Protein AF-A0A497RUR1-F1 (afdb_monomer_lite)

pLDDT: mean 76.96, std 13.97, range [32.69, 93.69]

Radius of gyration: 27.8 Å; chains: 1; bounding box: 76×31×60 Å

Sequence (171 aa):
MEGIRIKSPERYLSISLMFLIILIFLFILALIFFIFQGDKDIISTLNQFYLILFVILVVLLVALISVSMIFTILFTKGSIEKGAEKYIMELNAEDIRAMNDAERKHLLQRLKANKERIEYLIKLAESKYHKRKLDEESFREIVRDQQKKVMEIEAKISEIEKEIKKLKKGK

Structure (mmCIF, N/CA/C/O backbone):
data_AF-A0A497RUR1-F1
#
_entry.id   AF-A0A497RUR1-F1
#
loop_
_atom_site.group_PDB
_atom_site.id
_atom_site.type_symbol
_atom_site.label_atom_id
_atom_site.label_alt_id
_atom_site.label_comp_id
_atom_site.label_asym_id
_atom_site.label_entity_id
_atom_site.label_seq_id
_atom_site.pdbx_PDB_ins_code
_atom_site.Cartn_x
_atom_site.Cartn_y
_atom_site.Cartn_z
_atom_site.occupancy
_atom_site.B_iso_or_equiv
_atom_site.auth_seq_id
_atom_site.auth_comp_id
_atom_site.auth_asym_id
_atom_site.auth_atom_id
_atom_site.pdbx_PDB_model_num
ATOM 1 N N . MET A 1 1 ? 3.394 -21.796 17.828 1.00 35.50 1 MET A N 1
ATOM 2 C CA . MET A 1 1 ? 4.007 -20.488 17.516 1.00 35.50 1 MET A CA 1
ATOM 3 C C . MET A 1 1 ? 5.327 -20.746 16.804 1.00 35.50 1 MET A C 1
ATOM 5 O O . MET A 1 1 ? 6.361 -20.844 17.449 1.00 35.50 1 MET A O 1
ATOM 9 N N . GLU A 1 2 ? 5.290 -20.949 15.488 1.00 32.69 2 GLU A N 1
ATOM 10 C CA . GLU A 1 2 ? 6.511 -21.045 14.683 1.00 32.69 2 GLU A CA 1
ATOM 11 C C . GLU A 1 2 ? 6.916 -19.632 14.272 1.00 32.69 2 GLU A C 1
ATOM 13 O O . GLU A 1 2 ? 6.267 -18.984 13.454 1.00 32.69 2 GLU A O 1
ATOM 18 N N . GLY A 1 3 ? 7.962 -19.121 14.922 1.00 34.97 3 GLY A N 1
ATOM 19 C CA . GLY A 1 3 ? 8.553 -17.837 14.586 1.00 34.97 3 GLY A CA 1
ATOM 20 C C . GLY A 1 3 ? 9.066 -17.866 13.152 1.00 34.97 3 GLY A C 1
ATOM 21 O O . GLY A 1 3 ? 9.946 -18.658 12.810 1.00 34.97 3 GLY A O 1
ATOM 22 N N . ILE A 1 4 ? 8.521 -16.986 12.316 1.00 40.56 4 ILE A N 1
ATOM 23 C CA . ILE A 1 4 ? 9.006 -16.738 10.962 1.00 40.56 4 ILE A CA 1
ATOM 24 C C . ILE A 1 4 ? 10.465 -16.279 11.091 1.00 40.56 4 ILE A C 1
ATOM 26 O O . ILE A 1 4 ? 10.739 -15.132 11.443 1.00 40.56 4 ILE A O 1
ATOM 30 N N . ARG A 1 5 ? 11.424 -17.179 10.834 1.00 40.12 5 ARG A N 1
ATOM 31 C CA . ARG A 1 5 ? 12.838 -16.819 10.657 1.00 40.12 5 ARG A CA 1
ATOM 32 C C . ARG A 1 5 ? 12.956 -15.995 9.377 1.00 40.12 5 ARG A C 1
ATOM 34 O O . ARG A 1 5 ? 13.240 -16.522 8.304 1.00 40.12 5 ARG A O 1
ATOM 41 N N . ILE A 1 6 ? 12.744 -14.689 9.496 1.00 46.03 6 ILE A N 1
ATOM 42 C CA . ILE A 1 6 ?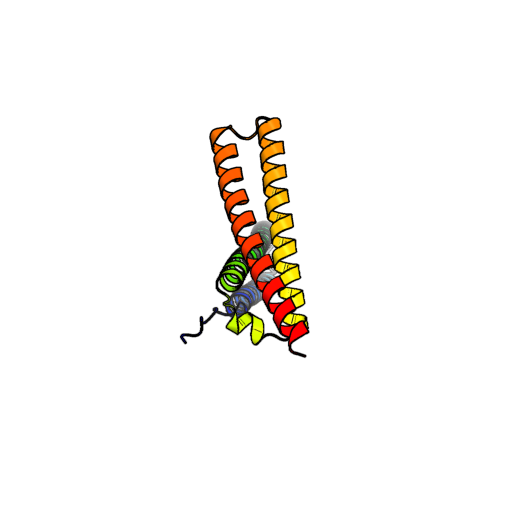 13.121 -13.723 8.471 1.00 46.03 6 ILE A CA 1
ATOM 43 C C . ILE A 1 6 ? 14.646 -13.803 8.370 1.00 46.03 6 ILE A C 1
ATOM 45 O O . ILE A 1 6 ? 15.365 -13.450 9.303 1.00 46.03 6 ILE A O 1
ATOM 49 N N . LYS A 1 7 ? 15.146 -14.356 7.262 1.00 46.47 7 LYS A N 1
ATOM 50 C CA . LYS A 1 7 ? 16.581 -14.422 6.967 1.00 46.47 7 LYS A CA 1
ATOM 51 C C . LYS A 1 7 ? 17.092 -12.977 6.960 1.00 46.47 7 LYS A C 1
ATOM 53 O O . LYS A 1 7 ? 16.686 -12.199 6.098 1.00 46.47 7 LYS A O 1
ATOM 58 N N . SER A 1 8 ? 17.888 -12.610 7.965 1.00 45.41 8 SER A N 1
ATOM 59 C CA . SER A 1 8 ? 18.286 -11.221 8.196 1.00 45.41 8 SER A CA 1
ATOM 60 C C . SER A 1 8 ? 19.001 -10.640 6.963 1.00 45.41 8 SER A C 1
ATOM 62 O O . SER A 1 8 ? 19.785 -11.346 6.314 1.00 45.41 8 SER A O 1
ATOM 64 N N . PRO A 1 9 ? 18.759 -9.359 6.625 1.00 49.09 9 PRO A N 1
ATOM 65 C CA . PRO A 1 9 ? 19.417 -8.675 5.505 1.00 49.09 9 PRO A CA 1
ATOM 66 C C . PRO A 1 9 ? 20.949 -8.617 5.645 1.00 49.09 9 PRO A C 1
ATOM 68 O O . PRO A 1 9 ? 21.655 -8.383 4.666 1.00 49.09 9 PRO A O 1
ATOM 71 N N . GLU A 1 10 ? 21.476 -8.912 6.835 1.00 48.81 10 GLU A N 1
ATOM 72 C CA . GLU A 1 10 ? 22.907 -8.973 7.134 1.00 48.81 10 GLU A CA 1
ATOM 73 C C . GLU A 1 10 ? 23.664 -9.987 6.268 1.00 48.81 10 GLU A C 1
ATOM 75 O O . GLU A 1 10 ? 24.796 -9.716 5.872 1.00 48.81 10 GLU A O 1
ATOM 80 N N . ARG A 1 11 ? 23.040 -11.115 5.886 1.00 50.47 11 ARG A N 1
ATOM 81 C CA . ARG A 1 11 ? 23.699 -12.105 5.010 1.00 50.47 11 ARG A CA 1
ATOM 82 C C . ARG A 1 11 ? 23.950 -11.584 3.595 1.00 50.47 11 ARG A C 1
ATOM 84 O O . ARG A 1 11 ? 24.888 -12.026 2.942 1.00 50.47 11 ARG A O 1
ATOM 91 N N . TYR A 1 12 ? 23.117 -10.672 3.100 1.00 54.88 12 TYR A N 1
ATOM 92 C CA . TYR A 1 12 ? 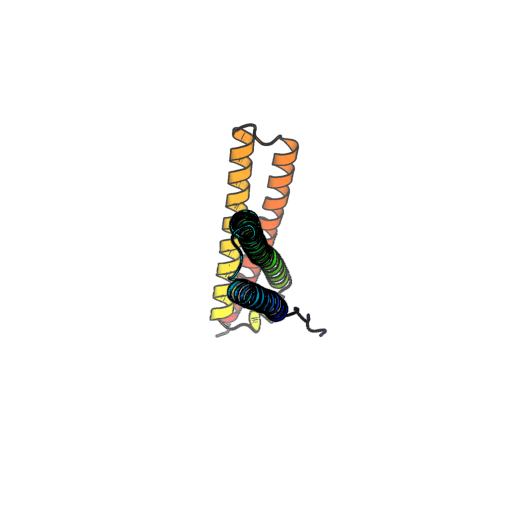23.302 -10.092 1.768 1.00 54.88 12 TYR A CA 1
ATOM 93 C C . TYR A 1 12 ? 24.344 -8.974 1.795 1.00 54.88 12 TYR A C 1
ATOM 95 O O . TYR A 1 12 ? 25.164 -8.879 0.881 1.00 54.88 12 TYR A O 1
ATOM 103 N N . LEU A 1 13 ? 24.376 -8.198 2.885 1.00 55.78 13 LEU A N 1
ATOM 104 C CA . LEU A 1 13 ? 25.435 -7.221 3.128 1.00 55.78 13 LEU A CA 1
ATOM 105 C C . LEU A 1 13 ? 26.807 -7.904 3.226 1.00 55.78 13 LEU A C 1
ATOM 107 O O . LEU A 1 13 ? 27.760 -7.438 2.606 1.00 55.78 13 LEU A O 1
ATOM 111 N N . SER A 1 14 ? 26.901 -9.038 3.933 1.00 59.31 14 SER A N 1
ATOM 112 C CA . SER A 1 14 ? 28.163 -9.770 4.087 1.00 59.31 14 SER A CA 1
ATOM 113 C C . SER A 1 14 ? 28.674 -10.337 2.762 1.00 59.31 14 SER A C 1
ATOM 115 O O . SER A 1 14 ? 29.860 -10.231 2.476 1.00 59.31 14 SER A O 1
ATOM 117 N N . ILE A 1 15 ? 27.792 -10.887 1.919 1.00 64.19 15 ILE A N 1
ATOM 118 C CA . ILE A 1 15 ? 28.179 -11.414 0.600 1.00 64.19 15 ILE A CA 1
ATOM 119 C C . ILE A 1 15 ? 28.670 -10.278 -0.306 1.00 64.19 15 ILE A C 1
ATOM 121 O O . ILE A 1 15 ? 29.731 -10.398 -0.914 1.00 64.19 15 ILE A O 1
ATOM 125 N N . SER A 1 16 ? 27.953 -9.151 -0.357 1.00 63.72 16 SER A N 1
ATOM 126 C CA . SER A 1 16 ? 28.372 -8.001 -1.166 1.00 63.72 16 SER A CA 1
ATOM 127 C C . SER A 1 16 ? 29.698 -7.399 -0.690 1.00 63.72 16 SER A C 1
ATOM 129 O O . SER A 1 16 ? 30.507 -6.982 -1.518 1.00 63.72 16 SER A O 1
ATOM 131 N N . LEU A 1 17 ? 29.941 -7.369 0.624 1.00 69.88 17 LEU A N 1
ATOM 132 C CA . LEU A 1 17 ? 31.206 -6.910 1.197 1.00 69.88 17 LEU A CA 1
ATOM 133 C C . LEU A 1 17 ? 32.357 -7.865 0.844 1.00 69.88 17 LEU A C 1
ATOM 135 O O . LEU A 1 17 ? 33.441 -7.411 0.488 1.00 69.88 17 LEU A O 1
ATOM 139 N N . MET A 1 18 ? 32.115 -9.181 0.871 1.00 70.12 18 MET A N 1
ATOM 140 C CA . MET A 1 18 ? 33.107 -10.180 0.456 1.00 70.12 18 MET A CA 1
ATOM 141 C C . MET A 1 18 ? 33.494 -10.025 -1.018 1.00 70.12 18 MET A C 1
ATOM 143 O O . MET A 1 18 ? 34.679 -10.066 -1.336 1.00 70.12 18 MET A O 1
ATOM 147 N N . PHE A 1 19 ? 32.529 -9.778 -1.909 1.00 72.31 19 PHE A N 1
ATOM 148 C CA . PHE A 1 19 ? 32.822 -9.501 -3.319 1.00 72.31 19 PHE A CA 1
ATOM 149 C C . PHE A 1 19 ? 33.652 -8.227 -3.508 1.00 72.31 19 PHE A C 1
ATOM 151 O O . PHE A 1 19 ? 34.591 -8.235 -4.301 1.00 72.31 19 PHE A O 1
ATOM 158 N N . LEU A 1 20 ? 33.360 -7.159 -2.756 1.00 73.50 20 LEU A N 1
ATOM 159 C CA . LEU A 1 20 ? 34.134 -5.916 -2.805 1.00 73.50 20 LEU A CA 1
ATOM 160 C C . LEU A 1 20 ? 35.589 -6.132 -2.357 1.00 73.50 20 LEU A C 1
ATOM 162 O O . LEU A 1 20 ? 36.511 -5.646 -3.007 1.00 73.50 20 LEU A O 1
ATOM 166 N N . ILE A 1 21 ? 35.800 -6.901 -1.285 1.00 74.88 21 ILE A N 1
ATOM 167 C CA . ILE A 1 21 ? 37.138 -7.237 -0.774 1.00 74.88 21 ILE A CA 1
ATOM 168 C C . ILE A 1 21 ? 37.925 -8.059 -1.803 1.00 74.88 21 ILE A C 1
ATOM 170 O O . ILE A 1 21 ? 39.088 -7.755 -2.064 1.00 74.88 21 ILE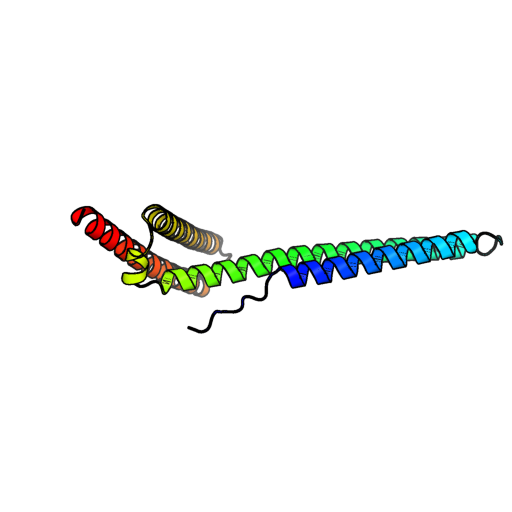 A O 1
ATOM 174 N N . ILE A 1 22 ? 37.292 -9.056 -2.431 1.00 77.69 22 ILE A N 1
ATOM 175 C CA . ILE A 1 22 ? 37.914 -9.858 -3.497 1.00 77.69 22 ILE A CA 1
ATOM 176 C C . ILE A 1 22 ? 38.292 -8.968 -4.689 1.00 77.69 22 ILE A C 1
ATOM 178 O O . ILE A 1 22 ? 39.374 -9.126 -5.253 1.00 77.69 22 ILE A O 1
ATOM 182 N N . LEU A 1 23 ? 37.445 -7.997 -5.044 1.00 72.69 23 LEU A N 1
ATOM 183 C CA . LEU A 1 23 ? 37.721 -7.067 -6.138 1.00 72.69 23 LEU A CA 1
ATOM 184 C C . LEU A 1 23 ? 38.940 -6.183 -5.861 1.00 72.69 23 LEU A C 1
ATOM 186 O O . LEU A 1 23 ? 39.811 -6.040 -6.716 1.00 72.69 23 LEU A O 1
ATOM 190 N N . ILE A 1 24 ? 39.007 -5.615 -4.654 1.00 77.38 24 ILE A N 1
ATOM 191 C CA . ILE A 1 24 ? 40.134 -4.788 -4.207 1.00 77.38 24 ILE A CA 1
ATOM 192 C C . ILE A 1 24 ? 41.419 -5.620 -4.203 1.00 77.38 24 ILE A C 1
ATOM 194 O O . ILE A 1 24 ? 42.457 -5.156 -4.667 1.00 77.38 24 ILE A O 1
ATOM 198 N N . PHE A 1 25 ? 41.348 -6.870 -3.747 1.00 77.88 25 PHE A N 1
ATOM 199 C CA . PHE A 1 25 ? 42.487 -7.782 -3.738 1.00 77.88 25 PHE A CA 1
ATOM 200 C C . PHE A 1 25 ? 43.006 -8.097 -5.152 1.00 77.88 25 PHE A C 1
ATOM 202 O O . PHE A 1 25 ? 44.209 -8.012 -5.400 1.00 77.88 25 PHE A O 1
ATOM 209 N N . LEU A 1 26 ? 42.112 -8.390 -6.103 1.00 78.56 26 LEU A N 1
ATOM 210 C CA . LEU A 1 26 ? 42.480 -8.613 -7.507 1.00 78.56 26 LEU A CA 1
ATOM 211 C C . LEU A 1 26 ? 43.063 -7.353 -8.162 1.00 78.56 26 LEU A C 1
ATOM 213 O O . LEU A 1 26 ? 44.010 -7.448 -8.941 1.00 78.56 26 LEU A O 1
ATOM 217 N N . PHE A 1 27 ? 42.543 -6.174 -7.816 1.00 76.25 27 PHE A N 1
ATOM 218 C CA . PHE A 1 27 ? 43.070 -4.894 -8.286 1.00 76.25 27 PHE A CA 1
ATOM 219 C C . PHE A 1 27 ? 44.492 -4.630 -7.771 1.00 76.25 27 PHE A C 1
ATOM 221 O O . PHE A 1 27 ? 45.363 -4.235 -8.544 1.00 76.25 27 PHE A O 1
ATOM 228 N N . ILE A 1 28 ? 44.752 -4.913 -6.491 1.00 77.31 28 ILE A N 1
ATOM 229 C CA . ILE A 1 28 ? 46.089 -4.797 -5.893 1.00 77.31 28 ILE A CA 1
ATOM 230 C C . ILE A 1 28 ? 47.069 -5.771 -6.562 1.00 77.31 28 ILE A C 1
ATOM 232 O O . ILE A 1 28 ? 48.179 -5.373 -6.904 1.00 77.31 28 ILE A O 1
ATOM 236 N N . LEU A 1 29 ? 46.662 -7.021 -6.810 1.00 76.94 29 LEU A N 1
ATOM 237 C CA . LEU A 1 29 ? 47.491 -7.999 -7.526 1.00 76.94 29 LEU A CA 1
ATOM 238 C C . LEU A 1 29 ? 47.825 -7.551 -8.955 1.00 76.94 29 LEU A C 1
ATOM 240 O O . LEU A 1 29 ? 48.972 -7.687 -9.378 1.00 76.94 29 LEU A O 1
ATOM 244 N N . ALA A 1 30 ? 46.855 -6.984 -9.677 1.00 73.50 30 ALA A N 1
ATOM 245 C CA . ALA A 1 30 ? 47.076 -6.443 -11.016 1.00 73.50 30 ALA A CA 1
ATOM 246 C C . ALA A 1 30 ? 48.059 -5.258 -10.999 1.00 73.50 30 ALA A C 1
ATOM 248 O O . ALA A 1 30 ? 48.947 -5.185 -11.846 1.00 73.50 30 ALA A O 1
ATOM 249 N N . LEU A 1 31 ? 47.955 -4.374 -9.999 1.00 71.81 31 LEU A N 1
ATOM 250 C CA . LEU A 1 31 ? 48.894 -3.269 -9.773 1.00 71.81 31 LEU A CA 1
ATOM 251 C C . LEU A 1 31 ? 50.314 -3.762 -9.480 1.00 71.81 31 LEU A C 1
ATOM 253 O O . LEU A 1 31 ? 51.266 -3.256 -10.065 1.00 71.81 31 LEU A O 1
ATOM 257 N N . ILE A 1 32 ? 50.461 -4.766 -8.610 1.00 73.25 32 ILE A N 1
ATOM 258 C CA . ILE A 1 32 ? 51.764 -5.365 -8.286 1.00 73.25 32 ILE A CA 1
ATOM 259 C C . ILE A 1 32 ? 52.384 -5.987 -9.540 1.00 73.25 32 ILE A C 1
ATOM 261 O O . ILE A 1 32 ? 53.547 -5.730 -9.842 1.00 73.25 32 ILE A O 1
ATOM 265 N N . PHE A 1 33 ? 51.608 -6.759 -10.303 1.00 68.38 33 PHE A N 1
ATOM 266 C CA . PHE A 1 33 ? 52.072 -7.366 -11.550 1.00 68.38 33 PHE A CA 1
ATOM 267 C C . PHE A 1 33 ? 52.508 -6.312 -12.580 1.00 68.38 33 PHE A C 1
ATOM 269 O O . PHE A 1 33 ? 53.535 -6.473 -13.235 1.00 68.38 33 PHE A O 1
ATOM 276 N N . PHE A 1 34 ? 51.769 -5.204 -12.671 1.00 65.44 34 PHE A N 1
ATOM 277 C CA . PHE A 1 34 ? 52.084 -4.084 -13.555 1.00 65.44 34 PHE A CA 1
ATOM 278 C C . PHE A 1 34 ? 53.379 -3.361 -13.156 1.00 65.44 34 PHE A C 1
ATOM 280 O O . PHE A 1 34 ? 54.208 -3.078 -14.016 1.00 65.44 34 PHE A O 1
ATOM 287 N N . ILE A 1 35 ? 53.589 -3.117 -11.856 1.00 64.69 35 ILE A N 1
ATOM 288 C CA . ILE A 1 35 ? 54.818 -2.494 -11.332 1.00 64.69 35 ILE A CA 1
ATOM 289 C C . ILE A 1 35 ? 56.045 -3.378 -11.609 1.00 64.69 35 ILE A C 1
ATOM 291 O O . ILE A 1 35 ? 57.114 -2.863 -11.924 1.00 64.69 35 ILE A O 1
ATOM 295 N N . PHE A 1 36 ? 55.898 -4.704 -11.539 1.00 63.78 36 PHE A N 1
ATOM 296 C CA . PHE A 1 36 ? 56.999 -5.649 -11.755 1.00 63.78 36 PHE A CA 1
ATOM 297 C C . PHE A 1 36 ? 57.348 -5.913 -13.234 1.00 63.78 36 PHE A C 1
ATOM 299 O O . PHE A 1 36 ? 58.426 -6.437 -13.502 1.00 63.78 36 PHE A O 1
ATOM 306 N N . GLN A 1 37 ? 56.492 -5.555 -14.200 1.00 60.28 37 GLN A N 1
ATOM 307 C CA . GLN A 1 37 ? 56.747 -5.765 -15.639 1.00 60.28 37 GLN A CA 1
ATOM 308 C C . GLN A 1 37 ? 57.431 -4.583 -16.356 1.00 60.28 37 GLN A C 1
ATOM 310 O O . GLN A 1 37 ? 57.550 -4.596 -17.581 1.00 60.28 37 GLN A O 1
ATOM 315 N N . GLY A 1 38 ? 57.883 -3.564 -15.621 1.00 51.72 38 GLY A N 1
ATOM 316 C CA . GLY A 1 38 ? 58.420 -2.309 -16.157 1.00 51.72 38 GLY A CA 1
ATOM 317 C C . GLY A 1 38 ? 59.808 -2.371 -16.807 1.00 51.72 38 GLY A C 1
ATOM 318 O O . GLY A 1 38 ? 60.637 -1.537 -16.472 1.00 51.72 38 GLY A O 1
ATOM 319 N N . ASP A 1 39 ? 60.062 -3.300 -17.734 1.00 57.72 39 ASP A N 1
ATOM 320 C CA . ASP A 1 39 ? 61.191 -3.172 -18.665 1.00 57.72 39 ASP A CA 1
ATOM 321 C C . ASP A 1 39 ? 60.949 -3.928 -19.990 1.00 57.72 39 ASP A C 1
ATOM 323 O O . ASP A 1 39 ? 60.776 -5.152 -19.981 1.00 57.72 39 ASP A O 1
ATOM 327 N N . LYS A 1 40 ? 60.971 -3.174 -21.111 1.00 55.72 40 LYS A N 1
ATOM 328 C CA . LYS A 1 40 ? 61.125 -3.531 -22.552 1.00 55.72 40 LYS A CA 1
ATOM 329 C C . LYS A 1 40 ? 60.099 -2.850 -23.473 1.00 55.72 40 LYS A C 1
ATOM 331 O O . LYS A 1 40 ? 58.907 -3.138 -23.453 1.00 55.72 40 LYS A O 1
ATOM 336 N N . ASP A 1 41 ? 60.600 -2.018 -24.380 1.00 58.28 41 ASP A N 1
ATOM 337 C CA . ASP A 1 41 ? 59.871 -1.017 -25.178 1.00 58.28 41 ASP A CA 1
ATOM 338 C C . ASP A 1 41 ? 58.808 -1.519 -26.183 1.00 58.28 41 ASP A C 1
ATOM 340 O O . ASP A 1 41 ? 58.036 -0.718 -26.706 1.00 58.28 41 ASP A O 1
ATOM 344 N N . ILE A 1 42 ? 58.677 -2.829 -26.418 1.00 53.25 42 ILE A N 1
ATOM 345 C CA . ILE A 1 42 ? 57.577 -3.419 -27.222 1.00 53.25 42 ILE A CA 1
ATOM 346 C C . ILE A 1 42 ? 56.345 -3.729 -26.345 1.00 53.25 42 ILE A C 1
ATOM 348 O O . ILE A 1 42 ? 55.225 -3.864 -26.835 1.00 53.25 42 ILE A O 1
ATOM 352 N N . ILE A 1 43 ? 56.532 -3.783 -25.025 1.00 54.00 43 ILE A N 1
ATOM 353 C CA . ILE A 1 43 ? 55.490 -4.076 -24.036 1.00 54.00 43 ILE A CA 1
ATOM 354 C C . ILE A 1 43 ? 54.580 -2.854 -23.809 1.00 54.00 43 ILE A C 1
ATOM 356 O O . ILE A 1 43 ? 53.456 -3.018 -23.348 1.00 54.00 43 ILE A O 1
ATOM 360 N N . SER A 1 44 ? 54.990 -1.633 -24.183 1.00 58.75 44 SER A N 1
ATOM 361 C CA . SER A 1 44 ? 54.270 -0.404 -23.805 1.00 58.75 44 SER A CA 1
ATOM 362 C C . SER A 1 44 ? 52.887 -0.252 -24.459 1.00 58.75 44 SER A C 1
ATOM 364 O O . SER A 1 44 ? 51.930 0.105 -23.773 1.00 58.75 44 SER A O 1
ATOM 366 N N . THR A 1 45 ? 52.729 -0.585 -25.744 1.00 59.69 45 THR A N 1
ATOM 367 C CA . THR A 1 45 ? 51.447 -0.458 -26.465 1.00 59.69 45 THR A CA 1
ATOM 368 C C . THR A 1 45 ? 50.478 -1.595 -26.140 1.00 59.69 45 THR A C 1
ATOM 370 O O . THR A 1 45 ? 49.287 -1.353 -25.939 1.00 59.69 45 THR A O 1
ATOM 373 N N . LEU A 1 46 ? 50.981 -2.828 -26.007 1.00 57.78 46 LEU A N 1
ATOM 374 C CA . LEU A 1 46 ? 50.193 -3.970 -25.533 1.00 57.78 46 LEU A CA 1
ATOM 375 C C . LEU A 1 46 ? 49.753 -3.774 -24.074 1.00 57.78 46 LEU A C 1
ATOM 377 O O . LEU A 1 46 ? 48.578 -3.979 -23.773 1.00 57.78 46 LEU A O 1
ATOM 381 N N . ASN A 1 47 ? 50.631 -3.293 -23.186 1.00 66.19 47 ASN A N 1
ATOM 382 C CA . ASN A 1 47 ? 50.257 -2.980 -21.802 1.00 66.19 47 ASN A CA 1
ATOM 383 C C . ASN A 1 47 ? 49.248 -1.837 -21.712 1.00 66.19 47 ASN A C 1
ATOM 385 O O . ASN A 1 47 ? 48.355 -1.901 -20.873 1.00 66.19 47 ASN A O 1
ATOM 389 N N . GLN A 1 48 ? 49.330 -0.822 -22.576 1.00 67.56 48 GLN A N 1
ATOM 390 C CA . GLN A 1 48 ? 48.302 0.219 -22.644 1.00 67.56 48 GLN A CA 1
ATOM 391 C C . GLN A 1 48 ? 46.938 -0.351 -23.052 1.00 67.56 48 GLN A C 1
ATOM 393 O O . GLN A 1 48 ? 45.928 0.004 -22.445 1.00 67.56 48 GLN A O 1
ATOM 398 N N . PHE A 1 49 ? 46.897 -1.274 -24.019 1.00 72.56 49 PHE A N 1
ATOM 399 C CA . PHE A 1 49 ? 45.654 -1.939 -24.416 1.00 72.56 49 PHE A CA 1
ATOM 400 C C . PHE A 1 49 ? 45.062 -2.782 -23.278 1.00 72.56 49 PHE A C 1
ATOM 402 O O . PHE A 1 49 ? 43.873 -2.662 -22.980 1.00 72.56 49 PHE A O 1
ATOM 409 N N . TYR A 1 50 ? 45.885 -3.578 -22.587 1.00 74.19 50 TYR A N 1
ATOM 410 C CA . TYR A 1 50 ? 45.440 -4.352 -21.424 1.00 74.19 50 TYR A CA 1
ATOM 411 C C . TYR A 1 50 ? 44.988 -3.465 -20.263 1.00 74.19 50 TYR A C 1
ATOM 413 O O . TYR A 1 50 ? 44.009 -3.794 -19.599 1.00 74.19 50 TYR A O 1
ATOM 421 N N . LEU A 1 51 ? 45.643 -2.323 -20.043 1.00 69.38 51 LEU A N 1
ATOM 422 C CA . LEU A 1 51 ? 45.256 -1.363 -19.014 1.00 69.38 51 LEU A CA 1
ATOM 423 C C . LEU A 1 51 ? 43.894 -0.739 -19.331 1.00 69.38 51 LEU A C 1
ATOM 425 O O . LEU A 1 51 ? 43.032 -0.685 -18.457 1.00 69.38 51 LEU A O 1
ATOM 429 N N . ILE A 1 52 ? 43.655 -0.342 -20.583 1.00 74.69 52 ILE A N 1
ATOM 430 C CA . ILE A 1 52 ? 42.347 0.167 -21.021 1.00 74.69 52 ILE A CA 1
ATOM 431 C C . ILE A 1 52 ? 41.270 -0.911 -20.857 1.00 74.69 52 ILE A C 1
ATOM 433 O O . ILE A 1 52 ? 40.212 -0.640 -20.288 1.00 74.69 52 ILE A O 1
ATOM 437 N N . LEU A 1 53 ? 41.542 -2.143 -21.296 1.00 77.31 53 LEU A N 1
ATOM 438 C CA . LEU A 1 53 ? 40.602 -3.258 -21.176 1.00 77.31 53 LEU A CA 1
ATOM 439 C C . LEU A 1 53 ? 40.283 -3.578 -19.707 1.00 77.31 53 LEU A C 1
ATOM 441 O O . LEU A 1 53 ? 39.128 -3.818 -19.361 1.00 77.31 53 LEU A O 1
ATOM 445 N N . PHE A 1 54 ? 41.287 -3.523 -18.831 1.00 77.44 54 PHE A N 1
ATOM 446 C CA . PHE A 1 54 ? 41.132 -3.714 -17.393 1.00 77.44 54 PHE A CA 1
ATOM 447 C C . PHE A 1 54 ? 40.301 -2.600 -16.751 1.00 77.44 54 PHE A C 1
ATOM 449 O O . PHE A 1 54 ? 39.387 -2.889 -15.983 1.00 77.44 54 PHE A O 1
ATOM 456 N N . VAL A 1 55 ? 40.553 -1.335 -17.100 1.00 77.75 55 VAL A N 1
ATOM 457 C CA . VAL A 1 55 ? 39.749 -0.200 -16.620 1.00 77.75 55 VAL A CA 1
ATOM 458 C C . VAL A 1 55 ? 38.293 -0.351 -17.060 1.00 77.75 55 VAL A C 1
ATOM 460 O O . VAL A 1 55 ? 37.394 -0.202 -16.235 1.00 77.75 55 VAL A O 1
ATOM 463 N N . ILE A 1 56 ? 38.048 -0.717 -18.322 1.00 79.94 56 ILE A N 1
ATOM 464 C CA . ILE A 1 56 ? 36.695 -0.985 -18.831 1.00 79.94 56 ILE A CA 1
ATOM 465 C C . ILE A 1 56 ? 36.036 -2.114 -18.032 1.00 79.94 56 ILE A C 1
ATOM 467 O O . ILE A 1 56 ? 34.893 -1.968 -17.600 1.00 79.94 56 ILE A O 1
ATOM 471 N N . LEU A 1 57 ? 36.756 -3.214 -17.789 1.00 82.19 57 LEU A N 1
ATOM 472 C CA . LEU A 1 57 ? 36.250 -4.351 -17.024 1.00 82.19 57 LEU A CA 1
ATOM 473 C C . LEU A 1 57 ? 35.876 -3.944 -15.593 1.00 82.19 57 LEU A C 1
ATOM 475 O O . LEU A 1 57 ? 34.783 -4.270 -15.140 1.00 82.19 57 LEU A O 1
ATOM 479 N N . VAL A 1 58 ? 36.740 -3.193 -14.902 1.00 79.44 58 VAL A N 1
ATOM 480 C CA . VAL A 1 58 ? 36.491 -2.705 -13.536 1.00 79.44 58 VAL A CA 1
ATOM 481 C C . VAL A 1 58 ? 35.277 -1.777 -13.497 1.00 79.44 58 VAL A C 1
ATOM 483 O O . VAL A 1 58 ? 34.413 -1.950 -12.639 1.00 79.44 58 VAL A O 1
ATOM 486 N N . VAL A 1 59 ? 35.158 -0.838 -14.441 1.00 79.12 59 VAL A N 1
ATOM 487 C CA . VAL A 1 59 ? 33.999 0.068 -14.534 1.00 79.12 59 VAL A CA 1
ATOM 488 C C . VAL A 1 59 ? 32.702 -0.719 -14.742 1.00 79.12 59 VAL A C 1
ATOM 490 O O . VAL A 1 59 ? 31.698 -0.446 -14.082 1.00 79.12 59 VAL A O 1
ATOM 493 N N . LEU A 1 60 ? 32.726 -1.732 -15.608 1.00 80.19 60 LEU A N 1
ATOM 494 C CA . LEU A 1 60 ? 31.566 -2.576 -15.895 1.00 80.19 60 LEU A CA 1
ATOM 495 C C . LEU A 1 60 ? 31.166 -3.414 -14.669 1.00 80.19 60 LEU A C 1
ATOM 497 O O . LEU A 1 60 ? 29.982 -3.552 -14.362 1.00 80.19 60 LEU A O 1
ATOM 501 N N . LEU A 1 61 ? 32.150 -3.900 -13.912 1.00 81.31 61 LEU A N 1
ATOM 502 C CA . LEU A 1 61 ? 31.936 -4.657 -12.680 1.00 81.31 61 LEU A CA 1
ATOM 503 C C . LEU A 1 61 ? 31.346 -3.784 -11.564 1.00 81.31 61 LEU A C 1
ATOM 505 O O . LEU A 1 61 ? 30.384 -4.190 -10.912 1.00 81.31 61 LEU A O 1
ATOM 509 N N . VAL A 1 62 ? 31.854 -2.559 -11.389 1.00 79.94 62 VAL A N 1
ATOM 510 C CA . VAL A 1 62 ? 31.286 -1.578 -10.449 1.00 79.94 62 VAL A CA 1
ATOM 511 C C . VAL A 1 62 ? 29.839 -1.254 -10.822 1.00 79.94 62 VAL A C 1
ATOM 513 O O . VAL A 1 62 ? 28.968 -1.296 -9.953 1.00 79.94 62 VAL A O 1
ATOM 516 N N . ALA A 1 63 ? 29.553 -1.020 -12.106 1.00 76.69 63 ALA A N 1
ATOM 517 C CA . ALA A 1 63 ? 28.194 -0.760 -12.577 1.00 76.69 63 ALA A CA 1
ATOM 518 C C . ALA A 1 63 ? 27.237 -1.929 -12.272 1.00 76.69 63 ALA A C 1
ATOM 520 O O . ALA A 1 63 ? 26.130 -1.705 -11.778 1.00 76.69 63 ALA A O 1
ATOM 521 N N . LEU A 1 64 ? 27.669 -3.178 -12.487 1.00 79.69 64 LEU A N 1
ATOM 522 C CA . LEU A 1 64 ? 26.877 -4.370 -12.158 1.00 79.69 64 LEU A CA 1
ATOM 523 C C . LEU A 1 64 ? 26.590 -4.488 -10.654 1.00 79.69 64 LEU A C 1
ATOM 525 O O . LEU A 1 64 ? 25.459 -4.791 -10.267 1.00 79.69 64 LEU A O 1
ATOM 529 N N . ILE A 1 65 ? 27.579 -4.207 -9.797 1.00 80.19 65 ILE A N 1
ATOM 530 C CA . ILE A 1 65 ? 27.395 -4.216 -8.337 1.00 80.19 65 ILE A CA 1
ATOM 531 C C . ILE A 1 65 ? 26.395 -3.132 -7.919 1.00 80.19 65 ILE A C 1
ATOM 533 O O . ILE A 1 65 ? 25.483 -3.411 -7.136 1.00 80.19 65 ILE A O 1
ATOM 537 N N . SER A 1 66 ? 26.513 -1.917 -8.463 1.00 74.62 66 SER A N 1
ATOM 538 C CA . SER A 1 66 ? 25.583 -0.823 -8.165 1.00 74.62 66 SER A CA 1
ATOM 539 C C . SER A 1 66 ? 24.144 -1.174 -8.549 1.00 74.62 66 SER A C 1
ATOM 541 O O . SER A 1 66 ? 23.232 -0.990 -7.741 1.00 74.62 66 SER A O 1
ATOM 543 N N . VAL A 1 67 ? 23.930 -1.745 -9.739 1.00 79.56 67 VAL A N 1
ATOM 544 C CA . VAL A 1 67 ? 22.600 -2.194 -10.185 1.00 79.56 67 VAL A CA 1
ATOM 545 C C . VAL A 1 67 ? 22.049 -3.292 -9.266 1.00 79.56 67 VAL A C 1
ATOM 547 O O . VAL A 1 67 ? 20.888 -3.227 -8.862 1.00 79.56 67 VAL A O 1
ATOM 550 N N . SER A 1 68 ? 22.882 -4.260 -8.874 1.00 78.75 68 SER A N 1
ATOM 551 C CA . SER A 1 68 ? 22.500 -5.345 -7.959 1.00 78.75 68 SER A CA 1
ATOM 552 C C . SER A 1 68 ? 22.087 -4.836 -6.567 1.00 78.75 68 SER A C 1
ATOM 554 O O . SER A 1 68 ? 21.065 -5.265 -6.016 1.00 78.75 68 SER A O 1
ATOM 556 N N . MET A 1 69 ? 22.819 -3.865 -6.007 1.00 75.88 69 MET A N 1
ATOM 557 C CA . MET A 1 69 ? 22.461 -3.238 -4.728 1.00 75.88 69 MET A CA 1
ATOM 558 C C . MET A 1 69 ? 21.121 -2.503 -4.809 1.00 75.88 69 MET A C 1
ATOM 560 O O . MET A 1 69 ? 20.259 -2.699 -3.950 1.00 75.88 69 MET A O 1
ATOM 564 N N . ILE A 1 70 ? 20.920 -1.697 -5.857 1.00 75.75 70 ILE A N 1
ATOM 565 C CA . ILE A 1 70 ? 19.666 -0.961 -6.070 1.00 75.75 70 ILE A CA 1
ATOM 566 C C . ILE A 1 70 ? 18.492 -1.940 -6.190 1.00 75.75 70 ILE A C 1
ATOM 568 O O . ILE A 1 70 ? 17.460 -1.755 -5.541 1.00 75.75 70 ILE A O 1
ATOM 572 N N . PHE A 1 71 ? 18.662 -3.016 -6.960 1.00 73.31 71 PHE A N 1
ATOM 573 C CA . PHE A 1 71 ? 17.651 -4.059 -7.112 1.00 73.31 71 PHE A CA 1
ATOM 574 C C . PHE A 1 71 ? 17.295 -4.720 -5.771 1.00 73.31 71 PHE A C 1
ATOM 576 O O . PHE A 1 71 ? 16.116 -4.879 -5.448 1.00 73.31 71 PHE A O 1
ATOM 583 N N . THR A 1 72 ? 18.298 -5.034 -4.946 1.00 71.56 72 THR A N 1
ATOM 584 C CA . THR A 1 72 ? 18.095 -5.648 -3.623 1.00 71.56 72 THR A CA 1
ATOM 585 C C . THR A 1 72 ? 17.310 -4.728 -2.684 1.00 71.56 72 THR A C 1
ATOM 587 O O . THR A 1 72 ? 16.380 -5.179 -2.011 1.00 71.56 72 THR A O 1
ATOM 590 N N . ILE A 1 73 ? 17.625 -3.430 -2.660 1.00 68.94 73 ILE A N 1
ATOM 591 C CA . ILE A 1 73 ? 16.922 -2.440 -1.824 1.00 68.94 73 ILE A CA 1
ATOM 592 C C . ILE A 1 73 ? 15.456 -2.298 -2.259 1.00 68.94 73 ILE A C 1
ATOM 594 O O . ILE A 1 73 ? 14.552 -2.301 -1.421 1.00 68.94 73 ILE A O 1
ATOM 598 N N . LEU A 1 74 ? 15.199 -2.217 -3.567 1.00 62.50 74 LEU A N 1
ATOM 599 C CA . LEU A 1 74 ? 13.841 -2.094 -4.103 1.00 62.50 74 LEU A CA 1
ATOM 600 C C . LEU A 1 74 ? 12.994 -3.345 -3.827 1.00 62.50 74 LEU A C 1
ATOM 602 O O . LEU A 1 74 ? 11.844 -3.234 -3.396 1.00 62.50 74 LEU A O 1
ATOM 606 N N . PHE A 1 75 ? 13.562 -4.535 -4.032 1.00 63.16 75 PHE A N 1
ATOM 607 C CA . PHE A 1 75 ? 12.834 -5.792 -3.864 1.00 63.16 75 PHE A CA 1
ATOM 608 C C . PHE A 1 75 ? 12.541 -6.109 -2.391 1.00 63.16 75 PHE A C 1
ATOM 610 O O . PHE A 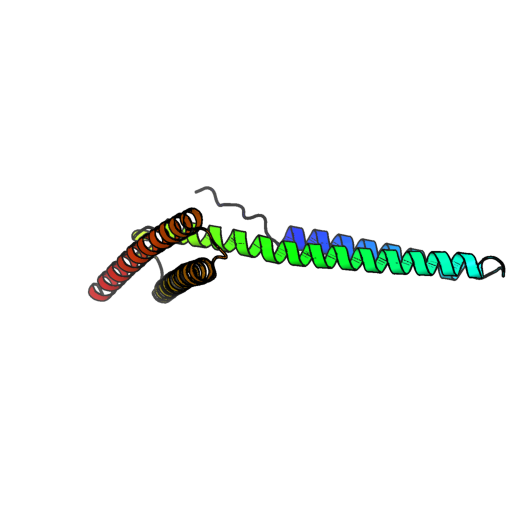1 75 ? 11.430 -6.520 -2.045 1.00 63.16 75 PHE A O 1
ATOM 617 N N . THR A 1 76 ? 13.508 -5.867 -1.500 1.00 64.56 76 THR A N 1
ATOM 618 C CA . THR A 1 76 ? 13.315 -6.076 -0.056 1.00 64.56 76 THR A CA 1
ATOM 619 C C . THR A 1 76 ? 12.238 -5.155 0.503 1.00 64.56 76 THR A C 1
ATOM 621 O O . THR A 1 76 ? 11.359 -5.628 1.224 1.00 64.56 76 THR A O 1
ATOM 624 N N . LYS A 1 77 ? 12.218 -3.877 0.107 1.00 61.75 77 LYS A N 1
ATOM 625 C CA . LYS A 1 77 ? 11.183 -2.932 0.544 1.00 61.75 77 LYS A CA 1
ATOM 626 C C . LYS A 1 77 ? 9.774 -3.397 0.159 1.00 61.75 77 LYS A C 1
ATOM 628 O O . LYS A 1 77 ? 8.894 -3.447 1.016 1.00 61.75 77 LYS A O 1
ATOM 633 N N . GLY A 1 78 ? 9.580 -3.829 -1.090 1.00 59.56 78 GLY A N 1
ATOM 634 C CA . GLY A 1 78 ? 8.279 -4.314 -1.564 1.00 59.56 78 GLY A CA 1
ATOM 635 C C . GLY A 1 78 ? 7.791 -5.583 -0.853 1.00 59.56 78 GLY A C 1
ATOM 636 O O . GLY A 1 78 ? 6.594 -5.730 -0.602 1.00 59.56 78 GLY A O 1
ATOM 637 N N . SER A 1 79 ? 8.698 -6.496 -0.491 1.00 63.03 79 SER A N 1
ATOM 638 C CA . SER A 1 79 ? 8.340 -7.715 0.247 1.00 63.03 79 SER A CA 1
ATOM 639 C C . SER A 1 79 ? 7.989 -7.436 1.712 1.00 63.03 79 SER A C 1
ATOM 641 O O . SER A 1 79 ? 7.079 -8.065 2.252 1.00 63.03 79 SER A O 1
ATOM 643 N N . ILE A 1 80 ? 8.702 -6.510 2.357 1.00 63.59 80 ILE A N 1
ATOM 644 C CA . ILE A 1 80 ? 8.471 -6.146 3.761 1.00 63.59 80 ILE A CA 1
ATOM 645 C C . ILE A 1 80 ? 7.136 -5.408 3.908 1.00 63.59 80 ILE A C 1
ATOM 647 O O . ILE A 1 80 ? 6.378 -5.706 4.828 1.00 63.59 80 ILE A O 1
ATOM 651 N N . GLU A 1 81 ? 6.811 -4.504 2.980 1.00 66.69 81 GLU A N 1
ATOM 652 C CA . GLU A 1 81 ? 5.532 -3.783 2.982 1.00 66.69 81 GLU A CA 1
ATOM 653 C C . GLU A 1 81 ? 4.339 -4.741 2.857 1.00 66.69 81 GLU A C 1
ATOM 655 O O . GLU A 1 81 ? 3.415 -4.670 3.664 1.00 66.69 81 GLU A O 1
ATOM 660 N N . LYS A 1 82 ? 4.396 -5.711 1.933 1.00 72.06 82 LYS A N 1
ATOM 661 C CA . LYS A 1 82 ? 3.343 -6.733 1.787 1.00 72.06 82 LYS A CA 1
ATOM 662 C C . LYS A 1 82 ? 3.190 -7.608 3.035 1.00 72.06 82 LYS A C 1
ATOM 664 O O . LYS A 1 82 ? 2.071 -7.936 3.422 1.00 72.06 82 LYS A O 1
ATOM 669 N N . GLY A 1 83 ? 4.302 -7.988 3.666 1.00 73.69 83 GLY A N 1
ATOM 670 C CA . GLY A 1 83 ? 4.280 -8.769 4.905 1.00 73.69 83 GLY A CA 1
ATOM 671 C C . GLY A 1 83 ? 3.668 -7.995 6.075 1.00 73.69 83 GLY A C 1
ATOM 672 O O . GLY A 1 83 ? 2.857 -8.542 6.820 1.00 73.69 83 GLY A O 1
ATOM 673 N N . ALA A 1 84 ? 4.006 -6.711 6.205 1.00 75.06 84 ALA A N 1
ATOM 674 C CA . ALA A 1 84 ? 3.464 -5.843 7.245 1.00 75.06 84 ALA A CA 1
ATOM 675 C C . ALA A 1 84 ? 1.966 -5.563 7.052 1.00 75.06 84 ALA A C 1
ATOM 677 O O . ALA A 1 84 ? 1.218 -5.595 8.025 1.00 75.06 84 ALA A O 1
ATOM 678 N N . GLU A 1 85 ? 1.517 -5.323 5.815 1.00 78.06 85 GLU A N 1
ATOM 679 C CA . GLU A 1 85 ? 0.089 -5.165 5.503 1.00 78.06 85 GLU A CA 1
ATOM 680 C C . GLU A 1 85 ? -0.702 -6.421 5.881 1.00 78.06 85 GLU A C 1
ATOM 682 O O . GLU A 1 85 ? -1.727 -6.318 6.554 1.00 78.06 85 GLU A O 1
ATOM 687 N N . LYS A 1 86 ? -0.192 -7.605 5.519 1.00 83.75 86 LYS A N 1
ATOM 688 C CA . LYS A 1 86 ? -0.824 -8.881 5.865 1.00 83.75 86 LYS A CA 1
ATOM 689 C C . LYS A 1 86 ? -0.948 -9.065 7.380 1.00 83.75 86 LYS A C 1
ATOM 691 O O . LYS A 1 86 ? -2.036 -9.355 7.864 1.00 83.75 86 LYS A O 1
ATOM 696 N N . TYR A 1 87 ? 0.131 -8.822 8.126 1.00 82.19 87 TYR A N 1
ATOM 697 C CA . TYR A 1 87 ? 0.115 -8.909 9.589 1.00 82.19 87 TYR A CA 1
ATOM 698 C C . TYR A 1 87 ? -0.925 -7.971 10.216 1.00 82.19 87 TYR A C 1
ATOM 700 O O . TYR A 1 87 ? -1.686 -8.374 11.088 1.00 82.19 87 TYR A O 1
ATOM 708 N N . ILE A 1 88 ? -0.994 -6.720 9.748 1.00 84.06 88 ILE A N 1
ATOM 709 C CA . ILE A 1 88 ? -1.948 -5.731 10.266 1.00 84.06 88 ILE A CA 1
ATOM 710 C C . ILE A 1 88 ? -3.402 -6.165 10.024 1.00 84.06 88 ILE A C 1
ATOM 712 O O . ILE A 1 88 ? -4.261 -5.926 10.874 1.00 84.06 88 ILE A O 1
ATOM 716 N N . MET A 1 89 ? -3.681 -6.800 8.884 1.00 85.50 89 MET A N 1
ATOM 717 C CA . MET A 1 89 ? -5.017 -7.311 8.570 1.00 85.50 89 MET A CA 1
ATOM 718 C C . MET A 1 89 ? -5.406 -8.525 9.420 1.00 85.50 89 MET A C 1
ATOM 720 O O . MET A 1 89 ? -6.582 -8.681 9.743 1.00 85.50 89 MET A O 1
ATOM 724 N N . GLU A 1 90 ? -4.433 -9.345 9.818 1.00 87.88 90 GLU A N 1
ATOM 725 C CA . GLU A 1 90 ? -4.639 -10.545 10.642 1.00 87.88 90 GLU A CA 1
ATOM 726 C C . GLU A 1 90 ? -4.756 -10.253 12.149 1.00 87.88 90 GLU A C 1
ATOM 728 O O . GLU A 1 90 ? -5.212 -11.123 12.890 1.00 87.88 90 GLU A O 1
ATOM 733 N N . LEU A 1 91 ? -4.397 -9.045 12.608 1.00 87.62 91 LEU A N 1
ATOM 734 C CA . LEU A 1 91 ? -4.542 -8.640 14.014 1.00 87.62 91 LEU A CA 1
ATOM 735 C C . LEU A 1 91 ? -5.974 -8.854 14.504 1.00 87.62 91 LEU A C 1
ATOM 737 O O . LEU A 1 91 ? -6.917 -8.370 13.883 1.00 87.62 91 LEU A O 1
ATOM 741 N N . ASN A 1 92 ? -6.157 -9.498 15.650 1.00 89.12 92 ASN A N 1
ATOM 742 C CA . ASN A 1 92 ? -7.479 -9.655 16.249 1.00 89.12 92 ASN A CA 1
ATOM 743 C C . ASN A 1 92 ? -7.753 -8.565 17.310 1.00 89.12 92 ASN A C 1
ATOM 745 O O . ASN A 1 92 ? -6.905 -7.726 17.629 1.00 89.12 92 ASN A O 1
ATOM 749 N N . ALA A 1 93 ? -8.965 -8.559 17.867 1.00 86.12 93 ALA A N 1
ATOM 750 C CA . ALA A 1 93 ? -9.355 -7.593 18.893 1.00 86.12 93 ALA A CA 1
ATOM 751 C C . ALA A 1 93 ? -8.539 -7.719 20.197 1.00 86.12 93 ALA A C 1
ATOM 753 O O . ALA A 1 93 ? -8.349 -6.718 20.888 1.00 86.12 93 ALA A O 1
ATOM 754 N N . GLU A 1 94 ? -8.056 -8.913 20.546 1.00 87.38 94 GLU A N 1
ATOM 755 C CA . GLU A 1 94 ? -7.222 -9.139 21.734 1.00 87.38 94 GLU A CA 1
ATOM 756 C C . GLU A 1 94 ? -5.830 -8.526 21.554 1.00 87.38 94 GLU A C 1
ATOM 758 O O . GLU A 1 94 ? -5.371 -7.800 22.437 1.00 87.38 94 GLU A O 1
ATOM 763 N N . ASP A 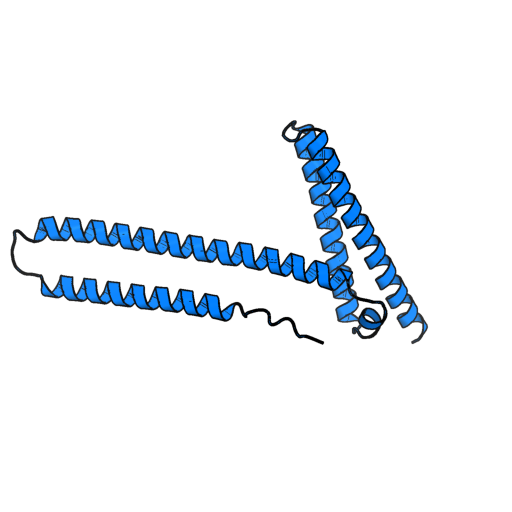1 95 ? -5.220 -8.699 20.381 1.00 88.88 95 ASP A N 1
ATOM 764 C CA . ASP A 1 95 ? -3.934 -8.091 20.030 1.00 88.88 95 ASP A CA 1
ATOM 765 C C . ASP A 1 95 ? -4.016 -6.558 20.107 1.00 88.88 95 ASP A C 1
ATOM 767 O O . ASP A 1 95 ? -3.161 -5.894 20.695 1.00 88.88 95 ASP A O 1
ATOM 771 N N . ILE A 1 96 ? -5.101 -5.980 19.576 1.00 86.44 96 ILE A N 1
ATOM 772 C CA . ILE A 1 96 ? -5.356 -4.530 19.616 1.00 86.44 96 ILE A CA 1
ATOM 773 C C . ILE A 1 96 ? -5.505 -4.029 21.062 1.00 86.44 96 ILE A C 1
ATOM 775 O O . ILE A 1 96 ? -5.087 -2.909 21.386 1.00 86.44 96 ILE A O 1
ATOM 779 N N . ARG A 1 97 ? -6.100 -4.832 21.951 1.00 85.75 97 ARG A N 1
ATOM 780 C CA . ARG A 1 97 ? -6.246 -4.493 23.375 1.00 85.75 97 ARG A CA 1
ATOM 781 C C . ARG A 1 97 ? -4.927 -4.593 24.130 1.00 85.75 97 ARG A C 1
ATOM 783 O O . ARG A 1 97 ? -4.685 -3.742 24.984 1.00 85.75 97 ARG A O 1
ATOM 790 N N . ALA A 1 98 ? -4.095 -5.578 23.801 1.00 89.62 98 ALA A N 1
ATOM 791 C CA . ALA A 1 98 ? -2.784 -5.780 24.412 1.00 89.62 98 ALA A CA 1
ATOM 792 C C . ALA A 1 98 ? -1.783 -4.661 24.068 1.00 89.62 98 ALA A C 1
ATOM 794 O O . ALA A 1 98 ? -0.880 -4.385 24.856 1.00 89.62 98 ALA A O 1
ATOM 795 N N . MET A 1 99 ? -1.961 -3.986 22.925 1.00 89.12 99 MET A N 1
ATOM 796 C CA . MET A 1 99 ? -1.138 -2.838 22.531 1.00 89.12 99 MET A CA 1
ATOM 797 C C . MET A 1 99 ? -1.210 -1.682 23.537 1.00 89.12 99 MET A C 1
ATOM 799 O O . MET A 1 99 ? -2.218 -1.456 24.213 1.00 89.12 99 MET A O 1
ATOM 803 N N . ASN A 1 100 ? -0.160 -0.868 23.589 1.00 89.31 100 ASN A N 1
ATOM 804 C CA . ASN A 1 100 ? -0.227 0.408 24.298 1.00 89.31 100 ASN A CA 1
ATOM 805 C C . ASN A 1 100 ? -0.939 1.491 23.451 1.00 89.31 100 ASN A C 1
ATOM 807 O O . ASN A 1 100 ? -1.247 1.312 22.268 1.00 89.31 100 ASN A O 1
ATOM 811 N N . ASP A 1 101 ? -1.235 2.644 24.060 1.00 86.88 101 ASP A N 1
ATOM 812 C CA . ASP A 1 101 ? -1.955 3.732 23.381 1.00 86.88 101 ASP A CA 1
ATOM 813 C C . ASP A 1 101 ? -1.175 4.313 22.182 1.00 86.88 101 ASP A C 1
ATOM 815 O O . ASP A 1 101 ? -1.782 4.697 21.176 1.00 86.88 101 ASP A O 1
ATOM 819 N N . ALA A 1 102 ? 0.160 4.348 22.256 1.00 87.31 102 ALA A N 1
ATOM 820 C CA . ALA A 1 102 ? 1.016 4.862 21.187 1.00 87.31 102 ALA A CA 1
ATOM 821 C C . ALA A 1 102 ? 1.054 3.915 19.976 1.00 87.31 102 ALA A C 1
ATOM 823 O O . ALA A 1 102 ? 0.912 4.362 18.836 1.00 87.31 102 ALA A O 1
ATOM 824 N N . GLU A 1 103 ? 1.167 2.609 20.218 1.00 87.19 103 GLU A N 1
ATOM 825 C CA . GLU A 1 103 ? 1.138 1.552 19.204 1.00 87.19 103 GLU A CA 1
ATOM 826 C C . GLU A 1 103 ? -0.182 1.552 18.438 1.00 87.19 103 GLU A C 1
ATOM 828 O O . GLU A 1 103 ? -0.172 1.573 17.207 1.00 87.19 103 GLU A O 1
ATOM 833 N N . ARG A 1 104 ? -1.319 1.637 19.143 1.00 87.06 104 ARG A N 1
ATOM 834 C CA . ARG A 1 104 ? -2.641 1.746 18.506 1.00 87.06 104 ARG A CA 1
ATOM 835 C C . ARG A 1 104 ? -2.767 2.991 17.635 1.00 87.06 104 ARG A C 1
ATOM 837 O O . ARG A 1 104 ? -3.294 2.918 16.525 1.00 87.06 104 ARG A O 1
ATOM 844 N N . LYS A 1 105 ? -2.283 4.141 18.117 1.00 87.62 105 LYS A N 1
ATOM 845 C CA . LYS A 1 105 ? -2.312 5.393 17.346 1.00 87.62 105 LYS A CA 1
ATOM 846 C C . LYS A 1 105 ? -1.472 5.275 16.074 1.00 87.62 105 LYS A C 1
ATOM 848 O O . LYS A 1 105 ? -1.916 5.693 15.007 1.00 87.62 105 LYS A O 1
ATOM 853 N N . HIS A 1 106 ? -0.289 4.680 16.180 1.00 86.94 106 HIS A N 1
ATOM 854 C CA . HIS A 1 106 ? 0.599 4.473 15.044 1.00 86.94 106 HIS A CA 1
ATOM 855 C C . HIS A 1 106 ? 0.031 3.456 14.037 1.00 86.94 106 HIS A C 1
ATOM 857 O O . HIS A 1 106 ? 0.090 3.690 12.831 1.00 86.94 106 HIS A O 1
ATOM 863 N N . LEU A 1 107 ? -0.590 2.372 14.513 1.00 88.12 107 LEU A N 1
ATOM 864 C CA . LEU A 1 107 ? -1.313 1.405 13.681 1.00 88.12 107 LEU A CA 1
ATOM 865 C C . LEU A 1 107 ? -2.427 2.082 12.871 1.00 88.12 107 LEU A C 1
ATOM 867 O O . LEU A 1 107 ? -2.507 1.912 11.654 1.00 88.12 107 LEU A O 1
ATOM 871 N N . LEU A 1 108 ? -3.244 2.904 13.535 1.00 88.69 108 LEU A N 1
ATOM 872 C CA . LEU A 1 108 ? -4.317 3.661 12.895 1.00 88.69 108 LEU A CA 1
ATOM 873 C C . LEU A 1 108 ? -3.775 4.624 11.830 1.00 88.69 108 LEU A C 1
ATOM 875 O O . LEU A 1 108 ? -4.327 4.719 10.737 1.00 88.69 108 LEU A O 1
ATOM 879 N N . GLN A 1 109 ? -2.680 5.323 12.136 1.00 89.12 109 GLN A N 1
ATOM 880 C CA . GLN A 1 109 ? -2.033 6.232 11.193 1.00 89.12 109 GLN A CA 1
ATOM 881 C C . GLN A 1 109 ? -1.505 5.485 9.962 1.00 89.12 109 GLN A C 1
ATOM 883 O O . GLN A 1 109 ? -1.690 5.959 8.843 1.00 89.12 109 GLN A O 1
ATOM 888 N N . ARG A 1 110 ? -0.907 4.301 10.143 1.00 87.75 110 ARG A N 1
ATOM 889 C CA . ARG A 1 110 ? -0.457 3.458 9.026 1.00 87.75 110 ARG A CA 1
ATOM 890 C C . ARG A 1 110 ? -1.610 3.001 8.140 1.00 87.75 110 ARG A C 1
ATOM 892 O O . ARG A 1 110 ? -1.501 3.099 6.922 1.00 87.75 110 ARG A O 1
ATOM 899 N N . LEU A 1 111 ? -2.710 2.536 8.733 1.00 88.94 111 LEU A N 1
ATOM 900 C CA . LEU A 1 111 ? -3.895 2.125 7.976 1.00 88.94 111 LEU A CA 1
ATOM 901 C C . LEU A 1 111 ? -4.496 3.293 7.182 1.00 88.94 111 LEU A C 1
ATOM 903 O O . LEU A 1 111 ? -4.818 3.126 6.008 1.00 88.94 111 LEU A O 1
ATOM 907 N N . LYS A 1 112 ? -4.576 4.488 7.784 1.00 89.69 112 LYS A N 1
ATOM 908 C CA . LYS A 1 112 ? -5.044 5.707 7.102 1.00 89.69 112 LYS A CA 1
ATOM 909 C C . LYS A 1 112 ? -4.137 6.099 5.935 1.00 89.69 112 LYS A C 1
ATOM 911 O O . LYS A 1 112 ? -4.632 6.297 4.832 1.00 89.69 112 LYS A O 1
ATOM 916 N N . ALA A 1 113 ? -2.821 6.106 6.141 1.00 88.06 113 ALA A N 1
ATOM 917 C CA . ALA A 1 113 ? -1.864 6.385 5.072 1.00 88.06 113 ALA A CA 1
ATOM 918 C C . ALA A 1 113 ? -1.956 5.361 3.926 1.00 88.06 113 ALA A C 1
ATOM 920 O O . ALA A 1 113 ? -1.839 5.721 2.755 1.00 88.06 113 ALA A O 1
ATOM 921 N N . ASN A 1 114 ? -2.199 4.081 4.235 1.00 87.12 114 ASN A N 1
ATOM 922 C CA . ASN A 1 114 ? -2.364 3.071 3.192 1.00 87.12 114 ASN A CA 1
ATOM 923 C C . ASN A 1 114 ? -3.670 3.249 2.407 1.00 87.12 114 ASN A C 1
ATOM 925 O O . ASN A 1 114 ? -3.671 3.111 1.186 1.00 87.12 114 ASN A O 1
ATOM 929 N N . LYS A 1 115 ? -4.764 3.617 3.086 1.00 89.44 115 LYS A N 1
ATOM 930 C CA . LYS A 1 115 ? -6.017 3.995 2.424 1.00 89.44 115 LYS A CA 1
ATOM 931 C C . LYS A 1 115 ? -5.791 5.149 1.441 1.00 89.44 115 LYS A C 1
ATOM 933 O O . LYS A 1 115 ? -6.118 5.008 0.267 1.00 89.44 115 LYS A O 1
ATOM 938 N N . GLU A 1 116 ? -5.168 6.241 1.887 1.00 89.25 116 GLU A N 1
ATOM 939 C CA . GLU A 1 116 ? -4.858 7.404 1.037 1.00 89.25 116 GLU A CA 1
ATOM 940 C C . GLU A 1 116 ? -4.000 7.016 -0.179 1.00 89.25 116 GLU A C 1
ATOM 942 O O . GLU A 1 116 ? -4.241 7.466 -1.303 1.00 89.25 116 GLU A O 1
ATOM 947 N N . ARG A 1 117 ? -3.022 6.124 0.022 1.00 88.75 117 ARG A N 1
ATOM 948 C CA . ARG A 1 117 ? -2.193 5.584 -1.061 1.00 88.75 117 ARG A CA 1
ATOM 949 C C . ARG A 1 117 ? -3.023 4.827 -2.097 1.00 88.75 117 ARG A C 1
ATOM 951 O O . ARG A 1 117 ? -2.805 5.005 -3.294 1.00 88.75 117 ARG A O 1
ATOM 958 N N . ILE A 1 118 ? -3.949 3.977 -1.664 1.00 87.00 118 ILE A N 1
ATOM 959 C CA . ILE A 1 118 ? -4.792 3.187 -2.569 1.00 87.00 118 ILE A CA 1
ATOM 960 C C . ILE A 1 118 ? -5.781 4.087 -3.320 1.00 87.00 118 ILE A C 1
ATOM 962 O O . ILE A 1 118 ? -5.942 3.940 -4.530 1.00 87.00 118 ILE A O 1
ATOM 966 N N . GLU A 1 119 ? -6.376 5.074 -2.651 1.00 88.44 119 GLU A N 1
ATOM 967 C CA . GLU A 1 119 ? -7.229 6.077 -3.300 1.00 88.44 119 GLU A CA 1
ATOM 968 C C . GLU A 1 119 ? -6.470 6.867 -4.373 1.00 88.44 119 GLU A C 1
ATOM 970 O O . GLU A 1 119 ? -6.996 7.133 -5.456 1.00 88.44 119 GLU A O 1
ATOM 975 N N . TYR A 1 120 ? -5.203 7.200 -4.115 1.00 89.88 120 TYR A N 1
ATOM 976 C CA . TYR A 1 120 ? -4.341 7.806 -5.124 1.00 89.88 120 TYR A CA 1
ATOM 977 C C . TYR A 1 120 ? -4.129 6.886 -6.339 1.00 89.88 120 TYR A C 1
ATOM 979 O O . TYR A 1 120 ? -4.167 7.361 -7.475 1.00 89.88 120 TYR A O 1
ATOM 987 N N . LEU A 1 121 ? -3.950 5.575 -6.135 1.00 86.81 121 LEU A N 1
ATOM 988 C CA . LEU A 1 121 ? -3.815 4.614 -7.237 1.00 86.81 121 LEU A CA 1
ATOM 989 C C . LEU A 1 121 ? -5.083 4.531 -8.096 1.00 86.81 121 LEU A C 1
ATOM 991 O O . LEU A 1 121 ? -4.967 4.430 -9.318 1.00 86.81 121 LEU A O 1
ATOM 995 N N . ILE A 1 122 ? -6.267 4.627 -7.484 1.00 87.06 122 ILE A N 1
ATOM 996 C CA . ILE A 1 122 ? -7.548 4.695 -8.204 1.00 87.06 122 ILE A CA 1
ATOM 997 C C . ILE A 1 122 ? -7.584 5.947 -9.089 1.00 87.06 122 ILE A C 1
ATOM 999 O O . ILE A 1 122 ? -7.758 5.830 -10.301 1.00 87.06 122 ILE A O 1
ATOM 1003 N N . LYS A 1 123 ? -7.288 7.128 -8.529 1.00 89.19 123 LYS A N 1
ATOM 1004 C CA . LYS A 1 123 ? -7.229 8.391 -9.294 1.00 89.19 123 LYS A CA 1
ATOM 1005 C C . LYS A 1 123 ? -6.206 8.346 -10.430 1.00 89.19 123 LYS A C 1
ATOM 1007 O O . LYS A 1 123 ? -6.410 8.906 -11.508 1.00 89.19 123 LYS A O 1
ATOM 1012 N N . LEU A 1 124 ? -5.074 7.679 -10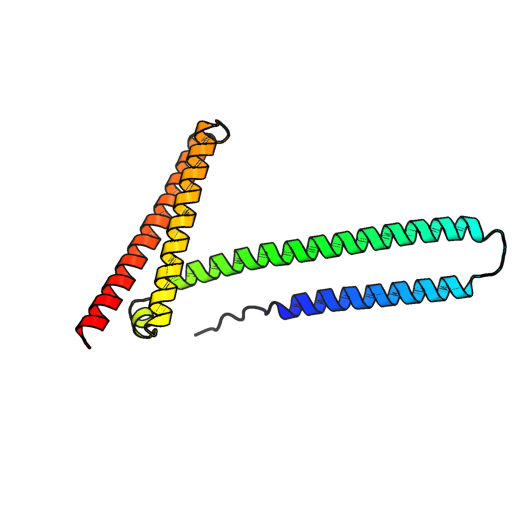.204 1.00 87.31 124 LEU A N 1
ATOM 1013 C CA . LEU A 1 124 ? -4.059 7.491 -11.234 1.00 87.31 124 LEU A CA 1
ATOM 1014 C C . LEU A 1 124 ? -4.564 6.584 -12.364 1.00 87.31 124 LEU A C 1
ATOM 1016 O O . LEU A 1 124 ? -4.299 6.875 -13.533 1.00 87.31 124 LEU A O 1
ATOM 1020 N N . ALA A 1 125 ? -5.282 5.507 -12.034 1.00 80.81 125 ALA A N 1
ATOM 1021 C CA . ALA A 1 125 ? -5.907 4.625 -13.016 1.00 80.81 125 ALA A CA 1
ATOM 1022 C C . ALA A 1 125 ? -6.965 5.374 -13.842 1.00 80.81 125 ALA A C 1
ATOM 1024 O O . ALA A 1 125 ? -6.920 5.305 -15.070 1.00 80.81 125 ALA A O 1
ATOM 1025 N N . GLU A 1 126 ? -7.815 6.179 -13.198 1.00 85.88 126 GLU A N 1
ATOM 1026 C CA . GLU A 1 126 ? -8.789 7.063 -13.860 1.00 85.88 126 GLU A CA 1
ATOM 1027 C C . GLU A 1 126 ? -8.094 8.024 -14.834 1.00 85.88 126 GLU A C 1
ATOM 1029 O O . GLU A 1 126 ? -8.462 8.125 -16.005 1.00 85.88 126 GLU A O 1
ATOM 1034 N N . SER A 1 127 ? -7.010 8.677 -14.400 1.00 88.12 127 SER A N 1
ATOM 1035 C CA . SER A 1 127 ? -6.236 9.578 -15.263 1.00 88.12 127 SER A CA 1
ATOM 1036 C C . SER A 1 127 ? -5.629 8.861 -16.476 1.00 88.12 127 SER A C 1
ATOM 1038 O O . SER A 1 127 ? -5.605 9.416 -17.579 1.00 88.12 127 SER A O 1
ATOM 1040 N N . LYS A 1 128 ? -5.126 7.631 -16.302 1.00 83.38 128 LYS A N 1
ATOM 1041 C CA . LYS A 1 128 ? -4.576 6.823 -17.404 1.00 83.38 128 LYS A CA 1
ATOM 1042 C C . LYS A 1 128 ? -5.660 6.393 -18.387 1.00 83.38 128 LYS A C 1
ATOM 1044 O O . LYS A 1 128 ? -5.422 6.472 -19.593 1.00 83.38 128 LYS A O 1
ATOM 1049 N N . TYR A 1 129 ? -6.825 6.002 -17.883 1.00 85.56 129 TYR A N 1
ATOM 1050 C CA . TYR A 1 129 ? -7.986 5.658 -18.692 1.00 85.56 129 TYR A CA 1
ATOM 1051 C C . TYR A 1 129 ? -8.469 6.856 -19.525 1.00 85.56 129 TYR A C 1
ATOM 1053 O O . TYR A 1 129 ? -8.552 6.764 -20.749 1.00 85.56 129 TYR A O 1
ATOM 1061 N N . HIS A 1 130 ? -8.634 8.034 -18.913 1.00 86.38 130 HIS A N 1
ATOM 1062 C CA . HIS A 1 130 ? -9.011 9.258 -19.636 1.00 86.38 130 HIS A CA 1
ATOM 1063 C C . HIS A 1 130 ? -8.001 9.667 -20.715 1.00 86.38 130 HIS A C 1
ATOM 1065 O O . HIS A 1 130 ? -8.377 10.182 -21.766 1.00 86.38 130 HIS A O 1
ATOM 1071 N N . LYS A 1 131 ? -6.709 9.400 -20.490 1.00 88.12 131 LYS A N 1
ATOM 1072 C CA . LYS A 1 131 ? -5.641 9.620 -21.479 1.00 88.12 131 LYS A CA 1
ATOM 1073 C C . LYS A 1 131 ? -5.551 8.511 -22.537 1.00 88.12 131 LYS A C 1
ATOM 1075 O O . LYS A 1 131 ? -4.599 8.522 -23.314 1.00 88.12 131 LYS A O 1
ATOM 1080 N N . ARG A 1 132 ? -6.489 7.554 -22.552 1.00 83.06 132 ARG A N 1
ATOM 1081 C CA . ARG A 1 132 ? -6.505 6.360 -23.419 1.00 83.06 132 ARG A CA 1
ATOM 1082 C C . ARG A 1 132 ? -5.210 5.541 -23.347 1.00 83.06 132 ARG A C 1
ATOM 1084 O O . ARG A 1 132 ? -4.811 4.906 -24.315 1.00 83.06 132 ARG A O 1
ATOM 1091 N N . LYS A 1 133 ? -4.535 5.577 -22.193 1.00 74.69 133 LYS A N 1
ATOM 1092 C CA . LYS A 1 133 ? -3.331 4.779 -21.892 1.00 74.69 133 LYS A CA 1
ATOM 1093 C C . LYS A 1 133 ? -3.661 3.456 -21.198 1.00 74.69 133 LYS A C 1
ATOM 1095 O O . LYS A 1 133 ? -2.748 2.722 -20.835 1.00 74.69 133 LYS A O 1
ATOM 1100 N N . LEU A 1 134 ? -4.941 3.214 -20.943 1.00 81.25 134 LEU A N 1
ATOM 1101 C CA . LEU A 1 134 ? -5.481 2.037 -20.283 1.00 81.25 134 LEU A CA 1
ATOM 1102 C C . LEU A 1 134 ? -6.824 1.732 -20.945 1.00 81.25 134 LEU A C 1
ATOM 1104 O O . LEU A 1 134 ? -7.601 2.661 -21.178 1.00 81.25 134 LEU A O 1
ATOM 1108 N N . ASP A 1 135 ? -7.069 0.473 -21.286 1.00 86.62 135 ASP A N 1
ATOM 1109 C CA . ASP A 1 135 ? -8.359 0.036 -21.807 1.00 86.62 135 ASP A CA 1
ATOM 1110 C C . ASP A 1 135 ? -9.406 -0.062 -20.683 1.00 86.62 135 ASP A C 1
ATOM 1112 O O . ASP A 1 135 ? -9.088 -0.052 -19.493 1.00 86.62 135 ASP A O 1
ATOM 1116 N N . GLU A 1 136 ? -10.676 -0.119 -21.076 1.00 85.62 136 GLU A N 1
ATOM 1117 C CA . GLU A 1 136 ? -11.818 -0.140 -20.159 1.00 85.62 136 GLU A CA 1
ATOM 1118 C C . GLU A 1 136 ? -11.848 -1.390 -19.266 1.00 85.62 136 GLU A C 1
ATOM 1120 O O . GLU A 1 136 ? -12.232 -1.306 -18.099 1.00 85.62 136 GLU A O 1
ATOM 1125 N N . GLU A 1 137 ? -11.465 -2.554 -19.793 1.00 86.69 137 GLU A N 1
ATOM 1126 C CA . GLU A 1 137 ? -11.504 -3.808 -19.039 1.00 86.69 137 GLU A CA 1
ATOM 1127 C C . GLU A 1 137 ? -10.435 -3.806 -17.945 1.00 86.69 137 GLU A C 1
ATOM 1129 O O . GLU A 1 137 ? -10.770 -3.954 -16.766 1.00 86.69 137 GLU A O 1
ATOM 1134 N N . SER A 1 138 ? -9.193 -3.477 -18.311 1.00 82.50 138 SER A N 1
ATOM 1135 C CA . SER A 1 138 ? -8.083 -3.294 -17.373 1.00 82.50 138 SER A CA 1
ATOM 1136 C C . SER A 1 138 ? -8.372 -2.205 -16.340 1.00 82.50 138 SER A C 1
ATOM 1138 O O . SER A 1 138 ? -8.052 -2.352 -15.160 1.00 82.50 138 SER A O 1
ATOM 1140 N N . PHE A 1 139 ? -8.985 -1.091 -16.754 1.00 84.94 139 PHE A N 1
ATOM 1141 C CA . PHE A 1 139 ? -9.377 -0.020 -15.840 1.00 84.94 139 PHE A CA 1
ATOM 1142 C C . PHE A 1 139 ? -10.374 -0.511 -14.788 1.00 84.94 139 PHE A C 1
ATOM 1144 O O . PHE A 1 139 ? -10.145 -0.319 -13.590 1.00 84.94 139 PHE A O 1
ATOM 1151 N N . ARG A 1 140 ? -11.453 -1.178 -15.216 1.00 88.31 140 ARG A N 1
ATOM 1152 C CA . ARG A 1 140 ? -12.480 -1.695 -14.303 1.00 88.31 140 ARG A CA 1
ATOM 1153 C C . ARG A 1 140 ? -11.928 -2.721 -13.329 1.00 88.31 140 ARG A C 1
ATOM 1155 O O . ARG A 1 140 ? -12.312 -2.695 -12.162 1.00 88.31 140 ARG A O 1
ATOM 1162 N N . GLU A 1 141 ? -11.051 -3.607 -13.787 1.00 89.81 141 GLU A N 1
ATOM 1163 C CA . GLU A 1 141 ? -10.412 -4.600 -12.923 1.00 89.81 141 GLU A CA 1
ATOM 1164 C C . GLU A 1 141 ? -9.545 -3.928 -11.852 1.00 89.81 141 GLU A C 1
ATOM 1166 O O . GLU A 1 141 ? -9.747 -4.163 -10.660 1.00 89.81 141 GLU A O 1
ATOM 1171 N N . ILE A 1 142 ? -8.667 -2.999 -12.254 1.00 87.31 142 ILE A N 1
ATOM 1172 C CA . ILE A 1 142 ? -7.807 -2.257 -11.322 1.00 87.31 142 ILE A CA 1
ATOM 1173 C C . ILE A 1 142 ? -8.647 -1.509 -10.287 1.00 87.31 142 ILE A C 1
ATOM 1175 O O . ILE A 1 142 ? -8.376 -1.608 -9.091 1.00 87.31 142 ILE A O 1
ATOM 1179 N N . VAL A 1 143 ? -9.665 -0.760 -10.716 1.00 88.19 143 VAL A N 1
ATOM 1180 C CA . VAL A 1 143 ? -10.500 0.014 -9.789 1.00 88.19 143 VAL A CA 1
ATOM 1181 C C . VAL A 1 143 ? -11.242 -0.905 -8.825 1.00 88.19 143 VAL A C 1
ATOM 1183 O O . VAL A 1 143 ? -11.228 -0.640 -7.625 1.00 88.19 143 VAL A O 1
ATOM 1186 N N . ARG A 1 144 ? -11.821 -2.010 -9.308 1.00 91.31 144 ARG A N 1
ATOM 1187 C CA . ARG A 1 144 ? -12.531 -2.986 -8.470 1.00 91.31 144 ARG A CA 1
ATOM 1188 C C . ARG A 1 144 ? -11.623 -3.583 -7.394 1.00 91.31 144 ARG A C 1
ATOM 1190 O O . ARG A 1 144 ? -12.004 -3.620 -6.223 1.00 91.31 144 ARG A O 1
ATOM 1197 N N . ASP A 1 145 ? -10.419 -4.003 -7.768 1.00 90.19 145 ASP A N 1
ATOM 1198 C CA . ASP A 1 145 ? -9.452 -4.591 -6.839 1.00 90.19 145 ASP A CA 1
ATOM 1199 C C . ASP A 1 145 ? -8.987 -3.593 -5.778 1.00 90.19 145 ASP A C 1
ATOM 1201 O O . ASP A 1 145 ? -8.878 -3.930 -4.595 1.00 90.19 145 ASP A O 1
ATOM 1205 N N . GLN A 1 146 ? -8.722 -2.348 -6.177 1.00 89.31 146 GLN A N 1
ATOM 1206 C CA . GLN A 1 146 ? -8.317 -1.306 -5.234 1.00 89.31 146 GLN A CA 1
ATOM 1207 C C . GLN A 1 146 ? -9.478 -0.885 -4.323 1.00 89.31 146 GLN A C 1
ATOM 1209 O O . GLN A 1 146 ? -9.274 -0.731 -3.121 1.00 89.31 146 GLN A O 1
ATOM 1214 N N . GLN A 1 147 ? -10.704 -0.776 -4.844 1.00 90.38 147 GLN A N 1
ATOM 1215 C CA . GLN A 1 147 ? -11.901 -0.492 -4.042 1.00 90.38 147 GLN A CA 1
ATOM 1216 C C . GLN A 1 147 ? -12.158 -1.578 -2.995 1.00 90.38 147 GLN A C 1
ATOM 1218 O O . GLN A 1 147 ? -12.471 -1.259 -1.848 1.00 90.38 147 GLN A O 1
ATOM 1223 N N . LYS A 1 148 ? -11.960 -2.854 -3.346 1.00 93.69 148 LYS A N 1
ATOM 1224 C CA . LYS A 1 148 ? -12.045 -3.957 -2.382 1.00 93.69 148 LYS A CA 1
ATOM 1225 C C . LYS A 1 148 ? -11.071 -3.768 -1.216 1.00 93.69 148 LYS A C 1
ATOM 1227 O O . LYS A 1 148 ? -11.477 -3.868 -0.062 1.00 93.69 148 LYS A O 1
ATOM 1232 N N . LYS A 1 149 ? -9.814 -3.418 -1.505 1.00 89.88 149 LYS A N 1
ATOM 1233 C CA . LYS A 1 149 ? -8.804 -3.153 -0.466 1.00 89.88 149 LYS A CA 1
ATOM 1234 C C . LYS A 1 149 ? -9.155 -1.951 0.407 1.00 89.88 149 LYS A C 1
ATOM 1236 O O . LYS A 1 149 ? -8.919 -1.996 1.611 1.00 89.88 149 LYS A O 1
ATOM 1241 N N . VAL A 1 150 ? -9.721 -0.889 -0.173 1.00 91.75 150 VAL A N 1
ATOM 1242 C CA . VAL A 1 150 ? -10.204 0.265 0.606 1.00 91.75 150 VAL A CA 1
ATOM 1243 C C . VAL A 1 150 ? -11.263 -0.183 1.608 1.00 91.75 150 VAL A C 1
ATOM 1245 O O . VAL A 1 150 ? -11.123 0.120 2.789 1.00 91.75 150 VAL A O 1
ATOM 1248 N N . MET A 1 151 ? -12.258 -0.964 1.174 1.00 92.31 151 MET A N 1
ATOM 1249 C CA . MET A 1 151 ? -13.304 -1.473 2.069 1.00 92.31 151 MET A CA 1
ATOM 1250 C C . MET A 1 151 ? -12.733 -2.331 3.208 1.00 92.31 151 MET A C 1
ATOM 1252 O O . MET A 1 151 ? -13.135 -2.172 4.360 1.00 92.31 151 MET A O 1
ATOM 1256 N N . GLU A 1 152 ? -11.770 -3.209 2.914 1.00 92.12 152 GLU A N 1
ATOM 1257 C CA . GLU A 1 152 ? -11.093 -4.031 3.930 1.00 92.12 152 GLU A CA 1
ATOM 1258 C C . GLU A 1 152 ? -10.354 -3.163 4.967 1.00 92.12 152 GLU A C 1
ATOM 1260 O O . GLU A 1 152 ? -10.507 -3.360 6.176 1.00 92.12 152 GLU A O 1
ATOM 1265 N N . ILE A 1 153 ? -9.602 -2.153 4.513 1.00 91.56 153 ILE A N 1
ATOM 1266 C CA . ILE A 1 153 ? -8.886 -1.221 5.397 1.00 91.56 153 ILE A CA 1
ATOM 1267 C C . ILE A 1 153 ? -9.864 -0.392 6.238 1.00 91.56 153 ILE A C 1
ATOM 1269 O O . ILE A 1 153 ? -9.632 -0.196 7.431 1.00 91.56 153 ILE A O 1
ATOM 1273 N N . GLU A 1 154 ? -10.958 0.092 5.652 1.00 92.38 154 GLU A N 1
ATOM 1274 C CA . GLU A 1 154 ? -11.973 0.877 6.362 1.00 92.38 154 GLU A CA 1
ATOM 1275 C C . GLU A 1 154 ? -12.661 0.076 7.465 1.00 92.38 154 GLU A C 1
ATOM 1277 O O . GLU A 1 154 ? -12.814 0.574 8.586 1.00 92.38 154 GLU A O 1
ATOM 1282 N N . ALA A 1 155 ? -13.018 -1.179 7.181 1.00 92.44 155 ALA A N 1
ATOM 1283 C CA . ALA A 1 155 ? -13.559 -2.088 8.183 1.00 92.44 155 ALA A CA 1
ATOM 1284 C C . ALA A 1 155 ? -12.577 -2.255 9.353 1.00 92.44 155 ALA A C 1
ATOM 1286 O O . ALA A 1 155 ? -12.977 -2.158 10.518 1.00 92.44 155 ALA A O 1
ATOM 1287 N N . LYS A 1 156 ? -11.281 -2.408 9.049 1.00 90.94 156 LYS A N 1
ATOM 1288 C CA . LYS A 1 156 ? -10.234 -2.560 10.063 1.00 90.94 156 LYS A CA 1
ATOM 1289 C C . LYS A 1 156 ? -10.026 -1.309 10.909 1.00 90.94 156 LYS A C 1
ATOM 1291 O O . LYS A 1 156 ? -9.914 -1.396 12.132 1.00 90.94 156 LYS A O 1
ATOM 1296 N N . ILE A 1 157 ? -10.018 -0.134 10.283 1.00 92.44 157 ILE A N 1
ATOM 1297 C CA . ILE A 1 157 ? -9.955 1.147 10.996 1.00 92.44 157 ILE A CA 1
ATOM 1298 C C . ILE A 1 157 ? -11.147 1.267 11.950 1.00 92.44 157 ILE A C 1
ATOM 1300 O O . ILE A 1 157 ? -10.956 1.584 13.123 1.00 92.44 157 ILE A O 1
ATOM 1304 N N . SER A 1 158 ? -12.361 0.961 11.478 1.00 92.69 158 SER A N 1
ATOM 1305 C CA . SER A 1 158 ? -13.575 1.031 12.299 1.00 92.69 158 SER A CA 1
ATOM 1306 C C . SER A 1 158 ? -13.515 0.099 13.512 1.00 92.69 158 SER A C 1
ATOM 1308 O O . SER A 1 158 ? -13.915 0.484 14.613 1.00 92.69 158 SER A O 1
ATOM 1310 N N . GLU A 1 159 ? -13.000 -1.119 13.335 1.00 91.75 159 GLU A N 1
ATOM 1311 C CA . GLU A 1 159 ? -12.785 -2.074 14.424 1.00 91.75 159 GLU A CA 1
ATOM 1312 C C . GLU A 1 159 ? -11.835 -1.506 15.490 1.00 91.75 159 GLU A C 1
ATOM 1314 O O . GLU A 1 159 ? -12.191 -1.439 16.669 1.00 91.75 159 GLU A O 1
ATOM 1319 N N . ILE A 1 160 ? -10.665 -1.012 15.074 1.00 90.38 160 ILE A N 1
ATOM 1320 C CA . ILE A 1 160 ? -9.661 -0.440 15.983 1.00 90.38 160 ILE A CA 1
ATOM 1321 C C . ILE A 1 160 ? -10.221 0.785 16.720 1.00 90.38 160 ILE A C 1
ATOM 1323 O O . ILE A 1 160 ? -10.044 0.915 17.933 1.00 90.38 160 ILE A O 1
ATOM 1327 N N . GLU A 1 161 ? -10.933 1.678 16.029 1.00 92.19 161 GLU A N 1
ATOM 1328 C CA . GLU A 1 161 ? -11.542 2.863 16.646 1.00 92.19 161 GLU A CA 1
ATOM 1329 C C . GLU A 1 161 ? -12.604 2.489 17.691 1.00 92.19 161 GLU A C 1
ATOM 1331 O O . GLU A 1 161 ? -12.675 3.114 18.757 1.00 92.19 161 GLU A O 1
ATOM 1336 N N . LYS A 1 162 ? -13.399 1.439 17.436 1.00 91.94 162 LYS A N 1
ATOM 1337 C CA . LYS A 1 162 ? -14.361 0.904 18.413 1.00 91.94 162 LYS A CA 1
ATOM 1338 C C . LYS A 1 162 ? -13.656 0.361 19.652 1.00 91.94 162 LYS A C 1
ATOM 1340 O O . LYS A 1 162 ? -14.090 0.670 20.763 1.00 91.94 162 LYS A O 1
ATOM 1345 N N . GLU A 1 163 ? -12.578 -0.401 19.489 1.00 88.62 163 GLU A N 1
ATOM 1346 C CA . GLU A 1 163 ? -11.819 -0.947 20.621 1.00 88.62 163 GLU A CA 1
ATOM 1347 C C . GLU A 1 163 ? -11.147 0.161 21.443 1.00 88.62 163 GLU A C 1
ATOM 1349 O O . GLU A 1 163 ? -11.278 0.183 22.667 1.00 88.62 163 GLU A O 1
ATOM 1354 N N . ILE A 1 164 ? -10.551 1.167 20.793 1.00 88.56 164 ILE A N 1
ATOM 1355 C CA . ILE A 1 164 ? -10.019 2.358 21.479 1.00 88.56 164 ILE A CA 1
ATOM 1356 C C . ILE A 1 164 ? -11.118 3.049 22.295 1.00 88.56 164 ILE A C 1
ATOM 1358 O O . ILE A 1 164 ? -10.896 3.441 23.442 1.00 88.56 164 ILE A O 1
ATOM 1362 N N . LYS A 1 165 ? -12.318 3.203 21.724 1.00 90.38 165 LYS A N 1
ATOM 1363 C CA . LYS A 1 165 ? -13.449 3.837 22.411 1.00 90.38 165 LYS A CA 1
ATOM 1364 C C . LYS A 1 165 ? -13.914 3.032 23.627 1.00 90.38 165 LYS A C 1
ATOM 1366 O O . LYS A 1 165 ? -14.261 3.642 24.635 1.00 90.38 165 LYS A O 1
ATOM 1371 N N . LYS A 1 166 ? -13.921 1.696 23.556 1.00 89.75 166 LYS A N 1
ATOM 1372 C CA . LYS A 1 166 ? -14.251 0.822 24.698 1.00 89.75 166 LYS A CA 1
ATOM 1373 C C . LYS A 1 166 ? -13.227 0.972 25.822 1.00 89.75 166 LYS A C 1
ATOM 1375 O O . LYS A 1 166 ? -13.617 1.206 26.960 1.00 89.75 166 LYS A O 1
ATOM 1380 N N . LEU A 1 167 ? -11.937 0.928 25.491 1.00 85.94 167 LEU A N 1
ATOM 1381 C CA . LEU A 1 167 ? -10.849 1.063 26.466 1.00 85.94 167 LEU A CA 1
ATOM 1382 C C . LEU A 1 167 ? -10.855 2.426 27.169 1.00 85.94 167 LEU A C 1
ATOM 1384 O O . LEU A 1 167 ? -10.605 2.498 28.366 1.00 85.94 167 LEU A O 1
ATOM 1388 N N . LYS A 1 168 ? -11.194 3.503 26.451 1.00 86.00 168 LYS A N 1
ATOM 1389 C CA . LYS A 1 168 ? -11.334 4.846 27.038 1.00 86.00 168 LYS A CA 1
ATOM 1390 C C . LYS A 1 168 ? -12.535 4.999 27.973 1.00 86.00 168 LYS A C 1
ATOM 1392 O O . LYS A 1 168 ? -12.518 5.900 28.794 1.00 86.00 168 LYS A O 1
ATOM 1397 N N . LYS A 1 169 ? -13.581 4.183 27.811 1.00 83.81 169 LYS A N 1
ATOM 1398 C CA . LYS A 1 169 ? -14.784 4.214 28.659 1.00 83.81 169 LYS A CA 1
ATOM 1399 C C . LYS A 1 169 ? -14.663 3.354 29.920 1.00 83.81 169 LYS A C 1
ATOM 1401 O O . LYS A 1 169 ? -15.482 3.509 30.814 1.00 83.81 169 LYS A O 1
ATOM 1406 N N . GLY A 1 170 ? -13.718 2.413 29.942 1.00 70.31 170 GLY A N 1
ATOM 1407 C CA . GLY A 1 170 ? -13.459 1.525 31.081 1.00 70.31 170 GLY A CA 1
ATOM 1408 C C . GLY A 1 170 ? -12.319 1.983 31.998 1.00 70.31 170 GLY A C 1
ATOM 1409 O O . GLY A 1 170 ? -12.002 1.264 32.939 1.00 70.31 170 GLY A O 1
ATOM 1410 N N . LYS A 1 171 ? -11.693 3.127 31.702 1.00 54.56 171 LYS A N 1
ATOM 1411 C CA . LYS A 1 171 ? -10.779 3.856 32.591 1.00 54.56 171 LYS A CA 1
ATOM 1412 C C . LYS A 1 171 ? -11.544 5.001 33.241 1.00 54.56 171 LYS A C 1
ATOM 1414 O O . LYS A 1 171 ? -11.224 5.305 34.406 1.00 54.56 171 LYS A O 1
#

Foldseek 3Di:
DDDDPPPDCVVVVVVLVVVVVVLVVVVVVVVVVVVVVPDDDVVVVVVVVVVVVVVVVSVVVVVVSVVVVVVVVVVVVVVVVVVVVVVLLPDDLVNLVPDDPVVLVVSLVVLVVVLVVLVVVLVVLVVCVVVVVDDPVRNVVSNVVSVVVNVSSVVSSVSSVVSVVVVVVVD

Secondary structure (DSSP, 8-state):
--------THHHHHHHHHHHHHHHHHHHHHHHHHHHT---TTHHHHHHHHHHHHHHHHHHHHHHHHHHHHHHHHHHHHHHHHHHHHHHHH--HHHHHHS-HHHHHHHHHHHHHHHHHHHHHHHHHHHHHHTTSS-HHHHHHHHHHHHHHHHHHHHHHHHHHHHHHHHHH--